Protein AF-A0A944PQT9-F1 (afdb_monomer_lite)

Sequence (114 aa):
MAFDTSDYDEIRSMKRDDCYYFTYPIEYIIDRIGDENSDEYVIGNTTIDVQFDWYDGDDSQAPGYRLSYKVNNYNQIPVGFNGSESDLLDQIYSDIQGDLRASGIEVGAVESWF

Secondary structure (DSSP, 8-state):
----HHHHHHHHHT---SEEEEEEEEEEEEEE-S-TT---EEEEEEEEEEEEEEE---SSS--EEEEEEEETTGGGS-HHHH--HHHHHHHHHHHHHHHHHHTT--GGGEE---

Foldseek 3Di:
DQPPCVVQVVLVVLDDDQKDKDKAKFKAFPDQPDDPPDRDTDIDIWIKIWMWGWDSDDSVGGTATEIDMDTPPVVSGDCPGQPDPVSRCVVCVVVVCVVCVVSSHHPVRYPPDD

pLDDT: mean 79.58, std 12.61, range [39.06, 94.88]

Radius of gyration: 18.2 Å; chains: 1; bounding box: 33×29×56 Å

Structure (mmCIF, N/CA/C/O backbone):
data_AF-A0A944PQT9-F1
#
_entry.id   AF-A0A944PQT9-F1
#
loop_
_atom_site.group_PDB
_atom_site.id
_atom_site.type_symbol
_atom_site.label_atom_id
_atom_site.label_alt_id
_atom_site.label_comp_id
_atom_site.label_asym_id
_atom_site.label_entity_id
_atom_site.label_seq_id
_atom_site.pdbx_PDB_ins_code
_atom_site.Cartn_x
_atom_site.Cartn_y
_atom_site.Cartn_z
_atom_site.occupancy
_atom_site.B_iso_or_equiv
_atom_site.auth_seq_id
_atom_site.auth_comp_id
_atom_site.auth_asym_id
_atom_site.auth_atom_id
_atom_site.pdbx_PDB_model_num
ATOM 1 N N . MET A 1 1 ? -2.384 22.445 24.434 1.00 41.00 1 MET A N 1
ATOM 2 C CA . MET A 1 1 ? -3.684 22.221 23.778 1.00 41.00 1 MET A CA 1
ATOM 3 C C . MET A 1 1 ? -4.021 20.772 24.030 1.00 41.00 1 MET A C 1
ATOM 5 O O . MET A 1 1 ? -3.266 19.927 23.576 1.00 41.00 1 MET A O 1
ATOM 9 N N . ALA A 1 2 ? -5.023 20.495 24.864 1.00 43.31 2 ALA A N 1
ATOM 10 C CA . ALA A 1 2 ? -5.571 19.148 24.937 1.00 43.31 2 ALA A CA 1
ATOM 11 C C . ALA A 1 2 ? -6.319 18.935 23.618 1.00 43.31 2 ALA A C 1
ATOM 13 O O . ALA A 1 2 ? -7.163 19.767 23.283 1.00 43.31 2 ALA A O 1
ATOM 14 N N . PHE A 1 3 ? -5.938 17.922 22.840 1.00 47.38 3 PHE A N 1
ATOM 15 C CA . PHE A 1 3 ? -6.805 17.438 21.772 1.00 47.38 3 PHE A CA 1
ATOM 16 C C . PHE A 1 3 ? -8.113 17.014 22.442 1.00 47.38 3 PHE A C 1
ATOM 18 O O . PHE A 1 3 ? -8.089 16.313 23.456 1.00 47.38 3 PHE A O 1
ATOM 25 N N . ASP A 1 4 ? -9.227 17.566 21.973 1.00 52.78 4 ASP A N 1
ATOM 26 C CA . ASP A 1 4 ? -10.533 17.339 22.574 1.00 52.78 4 ASP A CA 1
ATOM 27 C C . ASP A 1 4 ? -10.888 15.860 22.383 1.00 52.78 4 ASP A C 1
ATOM 29 O O . ASP A 1 4 ? -11.020 15.381 21.260 1.00 52.78 4 ASP A O 1
ATOM 33 N N . THR A 1 5 ? -10.977 15.098 23.472 1.00 56.50 5 THR A N 1
ATOM 34 C CA . THR A 1 5 ? -11.232 13.650 23.421 1.00 56.50 5 THR A CA 1
ATOM 35 C C . THR A 1 5 ? -12.583 13.308 22.783 1.00 56.50 5 THR A C 1
ATOM 37 O O . THR A 1 5 ? -12.801 12.152 22.435 1.00 56.50 5 THR A O 1
ATOM 40 N N . SER A 1 6 ? -13.478 14.292 22.610 1.00 58.50 6 SER A N 1
ATOM 41 C CA . SER A 1 6 ? -14.750 14.122 21.904 1.00 58.50 6 SER A CA 1
ATOM 42 C C . SER A 1 6 ? -14.565 13.775 20.424 1.00 58.50 6 SER A C 1
ATOM 44 O O . SER A 1 6 ? -15.347 12.986 19.899 1.00 58.50 6 SER A O 1
ATOM 46 N N . ASP A 1 7 ? -13.537 14.316 19.762 1.00 64.69 7 ASP A N 1
ATOM 47 C CA . ASP A 1 7 ? -13.241 14.015 18.351 1.00 64.69 7 ASP A CA 1
ATOM 48 C C . ASP A 1 7 ? -12.815 12.544 18.183 1.00 64.69 7 ASP A C 1
ATOM 50 O O . ASP A 1 7 ? -13.156 11.873 17.211 1.00 64.69 7 ASP A O 1
ATOM 54 N N . TYR A 1 8 ? -12.117 11.992 19.179 1.00 73.12 8 TYR A N 1
ATOM 55 C CA . TYR A 1 8 ? -11.628 10.612 19.139 1.00 73.12 8 TYR A CA 1
ATOM 56 C C . TYR A 1 8 ? -12.747 9.579 19.296 1.00 73.12 8 TYR A C 1
ATOM 58 O O . TYR A 1 8 ? -12.687 8.519 18.672 1.00 73.12 8 TYR A O 1
ATOM 66 N N . ASP A 1 9 ? -13.774 9.864 20.098 1.00 74.19 9 ASP A N 1
ATOM 67 C CA . ASP A 1 9 ? -14.931 8.970 20.233 1.00 74.19 9 ASP A CA 1
ATOM 68 C C . ASP A 1 9 ? -15.832 8.987 18.985 1.00 74.19 9 ASP A C 1
ATOM 70 O O . ASP A 1 9 ? -16.410 7.953 18.627 1.00 74.19 9 ASP A O 1
ATOM 74 N N . GLU A 1 10 ? -15.904 10.118 18.275 1.00 74.75 10 GLU A N 1
ATOM 75 C CA . GLU A 1 10 ? -16.564 10.197 16.968 1.00 74.75 10 GLU A CA 1
ATOM 76 C C . GLU A 1 10 ? -15.837 9.322 15.938 1.00 74.75 10 GLU A C 1
ATOM 78 O O . GLU A 1 10 ? -16.462 8.457 15.319 1.00 74.75 10 GLU A O 1
ATOM 83 N N . ILE A 1 11 ? -14.509 9.441 15.840 1.00 75.94 11 ILE A N 1
ATOM 84 C CA . ILE A 1 11 ? -13.700 8.628 14.922 1.00 75.94 11 ILE A CA 1
ATOM 85 C C . ILE A 1 11 ? -13.785 7.136 15.280 1.00 75.94 11 ILE A C 1
ATOM 87 O O . ILE A 1 11 ? -14.002 6.301 14.403 1.00 75.94 11 ILE A O 1
ATOM 91 N N . ARG A 1 12 ? -13.718 6.764 16.566 1.00 78.50 12 ARG A N 1
ATOM 92 C CA . ARG A 1 12 ? -13.906 5.364 17.005 1.00 78.50 12 ARG A CA 1
ATOM 93 C C . ARG A 1 12 ? -15.266 4.793 16.632 1.00 78.50 12 ARG A C 1
ATOM 95 O O . ARG A 1 12 ? -15.358 3.605 16.332 1.00 78.50 12 ARG A O 1
ATOM 102 N N . SER A 1 13 ? -16.307 5.619 16.617 1.00 78.94 13 SER A N 1
ATOM 103 C CA . SER A 1 13 ? -17.645 5.200 16.187 1.00 78.94 13 SER A CA 1
ATOM 104 C C . SER A 1 13 ? -17.726 4.934 14.678 1.00 78.94 13 SER A C 1
ATOM 106 O O . SER A 1 13 ? -18.630 4.224 14.235 1.00 78.94 13 SER A O 1
ATOM 108 N N . MET A 1 14 ? -16.783 5.462 13.888 1.00 75.81 14 MET A N 1
ATOM 109 C CA . MET A 1 14 ? -16.655 5.184 12.454 1.00 75.81 14 MET A CA 1
ATOM 110 C C . MET A 1 14 ? -15.925 3.868 12.154 1.00 75.81 14 MET A C 1
ATOM 112 O O . MET A 1 14 ? -15.967 3.411 11.010 1.00 75.81 14 MET A O 1
ATOM 116 N N . LYS A 1 15 ? -15.287 3.235 13.152 1.00 79.44 15 LYS A N 1
ATOM 117 C CA . LYS A 1 15 ? -14.647 1.923 12.997 1.00 79.44 15 LYS A CA 1
ATOM 118 C C . LYS A 1 15 ? -15.660 0.899 12.486 1.00 79.44 15 LYS A C 1
ATOM 120 O O . LYS A 1 15 ? -16.743 0.732 13.051 1.00 79.44 15 LYS A O 1
ATOM 125 N N . ARG A 1 16 ? -15.287 0.191 11.424 1.00 77.38 16 ARG A N 1
ATOM 126 C CA . ARG A 1 16 ? -16.098 -0.872 10.821 1.00 77.38 16 ARG A CA 1
ATOM 127 C C . ARG A 1 16 ? -15.507 -2.242 11.127 1.00 77.38 16 ARG A C 1
ATOM 129 O O . ARG A 1 16 ? -16.142 -3.016 11.835 1.00 77.38 16 ARG A O 1
ATOM 136 N N . ASP A 1 17 ? -14.273 -2.474 10.694 1.00 83.94 17 ASP A N 1
ATOM 137 C CA . ASP A 1 17 ? -13.471 -3.655 11.030 1.00 83.94 17 ASP A CA 1
ATOM 138 C C . ASP A 1 17 ? -12.095 -3.261 11.575 1.00 83.94 17 ASP A C 1
ATOM 140 O O . ASP A 1 17 ? -11.681 -2.102 11.503 1.00 83.94 17 ASP A O 1
ATOM 144 N N . ASP A 1 18 ? -11.374 -4.236 12.128 1.00 82.00 18 ASP A N 1
ATOM 145 C CA . ASP A 1 18 ? -10.014 -4.036 12.636 1.00 82.00 18 ASP A CA 1
ATOM 146 C C . ASP A 1 18 ? -8.977 -3.899 11.515 1.00 82.00 18 ASP A C 1
ATOM 148 O O . ASP A 1 18 ? -7.951 -3.252 11.713 1.00 82.00 18 ASP A O 1
ATOM 152 N N . CYS A 1 19 ? -9.221 -4.508 10.351 1.00 86.56 19 CYS A N 1
ATOM 153 C CA . CYS A 1 19 ? -8.253 -4.528 9.264 1.00 86.56 19 CYS A CA 1
ATOM 154 C C . CYS A 1 19 ? -8.914 -4.691 7.890 1.00 86.56 19 CYS A C 1
ATOM 156 O O . CYS A 1 19 ? -9.837 -5.494 7.738 1.00 86.56 19 CYS A O 1
ATOM 158 N N . TYR A 1 20 ? -8.388 -3.989 6.885 1.00 87.81 20 TYR A N 1
ATOM 159 C CA . TYR A 1 20 ? -8.731 -4.176 5.476 1.00 87.81 20 TYR A CA 1
ATOM 160 C C . TYR A 1 20 ? -7.485 -4.450 4.647 1.00 87.81 20 TYR A C 1
ATOM 162 O O . TYR A 1 20 ? -6.449 -3.818 4.845 1.00 87.81 20 TYR A O 1
ATOM 170 N N . TYR A 1 21 ? -7.618 -5.355 3.680 1.00 91.62 21 TYR A N 1
ATOM 171 C CA . TYR A 1 21 ? -6.567 -5.685 2.728 1.00 91.62 21 TYR A CA 1
ATOM 172 C C . TYR A 1 21 ? -7.096 -5.570 1.310 1.00 91.62 21 TYR A C 1
ATOM 174 O O . TYR A 1 21 ? -8.128 -6.153 0.974 1.00 91.62 21 TYR A O 1
ATOM 182 N N . PHE A 1 22 ? -6.340 -4.870 0.479 1.00 91.88 22 PHE A N 1
ATOM 183 C CA . PHE A 1 22 ? -6.612 -4.702 -0.935 1.00 91.88 22 PHE A CA 1
ATOM 184 C C . PHE A 1 22 ? -5.335 -4.956 -1.729 1.00 91.88 22 PHE A C 1
ATOM 186 O O . PHE A 1 22 ? -4.233 -4.663 -1.269 1.00 91.88 22 PHE A O 1
ATOM 193 N N . THR A 1 23 ? -5.491 -5.474 -2.941 1.00 94.19 23 THR A N 1
ATOM 194 C CA . THR A 1 23 ? -4.386 -5.647 -3.882 1.00 94.19 23 THR A CA 1
ATOM 195 C C . THR A 1 23 ? -4.799 -5.014 -5.195 1.00 94.19 23 THR A C 1
ATOM 197 O O . THR A 1 23 ? -5.804 -5.414 -5.784 1.00 94.19 23 THR A O 1
ATOM 200 N N . TYR A 1 24 ? -4.006 -4.057 -5.664 1.00 92.56 24 TYR A N 1
ATOM 201 C CA . TYR A 1 24 ? -4.278 -3.337 -6.903 1.00 92.56 24 TYR A CA 1
ATOM 202 C C . TYR A 1 24 ? -3.218 -3.678 -7.946 1.00 92.56 24 TYR A C 1
ATOM 204 O O . TYR A 1 24 ? -2.029 -3.710 -7.615 1.00 92.56 24 TYR A O 1
ATOM 212 N N . PRO A 1 25 ? -3.606 -3.939 -9.203 1.00 93.62 25 PRO A N 1
ATOM 213 C CA . PRO A 1 25 ? -2.651 -4.013 -10.294 1.00 93.62 25 PRO A CA 1
ATOM 214 C C . PRO A 1 25 ? -2.100 -2.615 -10.594 1.00 93.62 25 PRO A C 1
ATOM 216 O O . PRO A 1 25 ? -2.854 -1.646 -10.627 1.00 93.62 25 PRO A O 1
ATOM 219 N N . ILE A 1 26 ? -0.797 -2.525 -10.844 1.00 92.06 26 ILE A N 1
ATOM 220 C CA . ILE A 1 26 ? -0.145 -1.299 -11.310 1.00 92.06 26 ILE A CA 1
ATOM 221 C C . ILE A 1 26 ? 0.718 -1.585 -12.531 1.00 92.06 26 ILE A C 1
ATOM 223 O O . ILE A 1 26 ? 1.245 -2.691 -12.705 1.00 92.06 26 ILE A O 1
ATOM 227 N N . GLU A 1 27 ? 0.885 -0.557 -13.349 1.00 90.81 27 GLU A N 1
ATOM 228 C CA . GLU A 1 27 ? 1.761 -0.564 -14.510 1.00 90.81 27 GLU A CA 1
ATOM 229 C C . GLU A 1 27 ? 3.042 0.215 -14.191 1.00 90.81 27 GLU A C 1
ATOM 231 O O . GLU A 1 27 ? 3.034 1.184 -13.433 1.00 90.81 27 GLU A O 1
ATOM 236 N N . TYR A 1 28 ? 4.164 -0.226 -14.752 1.00 88.75 28 TYR A N 1
ATOM 237 C CA . TYR A 1 28 ? 5.445 0.463 -14.636 1.00 88.75 28 TYR A CA 1
ATOM 238 C C . TYR A 1 28 ? 6.229 0.372 -15.946 1.00 88.75 28 TYR A C 1
ATOM 240 O O . TYR A 1 28 ? 6.132 -0.593 -16.700 1.00 88.75 28 TYR A O 1
ATOM 248 N N . ILE A 1 29 ? 7.045 1.376 -16.224 1.00 87.75 29 ILE A N 1
ATOM 249 C CA . ILE A 1 29 ? 7.907 1.453 -17.398 1.00 87.75 29 ILE A CA 1
ATOM 250 C C . ILE A 1 29 ? 9.161 0.603 -17.153 1.00 87.75 29 ILE A C 1
ATOM 252 O O . ILE A 1 29 ? 9.973 0.904 -16.278 1.00 87.75 29 ILE A O 1
ATOM 256 N N . ILE A 1 30 ? 9.332 -0.461 -17.933 1.00 88.25 30 ILE A N 1
ATOM 257 C CA . ILE A 1 30 ? 10.537 -1.300 -17.952 1.00 88.25 30 ILE A CA 1
ATOM 258 C C . ILE A 1 30 ? 11.655 -0.602 -18.730 1.00 88.25 30 ILE A C 1
ATOM 260 O O . ILE A 1 30 ? 12.801 -0.587 -18.290 1.00 88.25 30 ILE A O 1
ATOM 264 N N . ASP A 1 31 ? 11.337 -0.056 -19.901 1.00 84.31 31 ASP A N 1
ATOM 265 C CA . ASP A 1 31 ? 12.330 0.548 -20.787 1.00 84.31 31 ASP A CA 1
ATOM 266 C C . ASP A 1 31 ? 11.685 1.566 -21.731 1.00 84.31 31 ASP A C 1
ATOM 268 O O . ASP A 1 31 ? 10.480 1.503 -21.995 1.00 84.31 31 ASP A O 1
ATOM 272 N N . ARG A 1 32 ? 12.494 2.478 -22.271 1.00 80.19 32 ARG A N 1
ATOM 273 C CA . ARG A 1 32 ? 12.103 3.388 -23.349 1.00 80.19 32 ARG A CA 1
ATOM 274 C C . ARG A 1 32 ? 12.837 2.971 -24.616 1.00 80.19 32 ARG A C 1
ATOM 276 O O . ARG A 1 32 ? 14.044 3.150 -24.728 1.00 80.19 32 ARG A O 1
ATOM 283 N N . ILE A 1 33 ? 12.092 2.422 -25.568 1.00 79.50 33 ILE A N 1
ATOM 284 C CA . ILE A 1 33 ? 12.643 1.877 -26.819 1.00 79.50 33 ILE A CA 1
ATOM 285 C C . ILE A 1 33 ? 12.562 2.862 -27.992 1.00 79.50 33 ILE A C 1
ATOM 287 O O . ILE A 1 33 ? 13.186 2.623 -29.022 1.00 79.50 33 ILE A O 1
ATOM 291 N N . GLY A 1 34 ? 11.818 3.960 -27.836 1.00 66.50 34 GLY A N 1
ATOM 292 C CA . GLY A 1 34 ? 11.660 4.986 -28.866 1.00 66.50 34 GLY A CA 1
ATOM 293 C C . GLY A 1 34 ? 12.815 5.992 -28.910 1.00 66.50 34 GLY A C 1
ATOM 294 O O . GLY A 1 34 ? 13.429 6.301 -27.888 1.00 66.50 34 GLY A O 1
ATOM 295 N N . ASP A 1 35 ? 13.072 6.546 -30.098 1.00 73.69 35 ASP A N 1
ATOM 296 C CA . ASP A 1 35 ? 13.973 7.689 -30.287 1.00 73.69 35 ASP A CA 1
ATOM 297 C C . ASP A 1 35 ? 13.486 8.942 -29.527 1.00 73.69 35 ASP A C 1
ATOM 299 O O . ASP A 1 35 ? 12.377 8.998 -28.996 1.00 73.69 35 ASP A O 1
ATOM 303 N N . GLU A 1 36 ? 14.296 10.004 -29.525 1.00 67.50 36 GLU A N 1
ATOM 304 C CA . GLU A 1 36 ? 14.009 11.292 -28.866 1.00 67.50 36 GLU A CA 1
ATOM 305 C C . GLU A 1 36 ? 12.639 11.921 -29.218 1.00 67.50 36 GLU A C 1
ATOM 307 O O . GLU A 1 36 ? 12.149 12.764 -28.469 1.00 67.50 36 GLU A O 1
ATOM 312 N N . ASN A 1 37 ? 12.001 11.479 -30.311 1.00 70.12 37 ASN A N 1
ATOM 313 C CA . ASN A 1 37 ? 10.693 11.938 -30.794 1.00 70.12 37 ASN A CA 1
ATOM 314 C C . ASN A 1 37 ? 9.548 10.914 -30.623 1.00 70.12 37 ASN A C 1
ATOM 316 O O . ASN A 1 37 ? 8.449 11.165 -31.118 1.00 70.12 37 ASN A O 1
ATOM 320 N N . SER A 1 38 ? 9.785 9.782 -29.951 1.00 68.50 38 SER A N 1
ATOM 321 C CA . SER A 1 38 ? 8.793 8.717 -29.758 1.00 68.50 38 SER A CA 1
ATOM 322 C C . SER A 1 38 ? 8.654 8.324 -28.283 1.00 68.50 38 SER A C 1
ATOM 324 O O . SER A 1 38 ? 9.634 8.046 -27.585 1.00 68.50 38 SER A O 1
ATOM 326 N N . ASP A 1 39 ? 7.406 8.273 -27.825 1.00 69.12 39 ASP A N 1
ATOM 327 C CA . ASP A 1 39 ? 6.984 7.807 -26.500 1.00 69.12 39 ASP A CA 1
ATOM 328 C C . ASP A 1 39 ? 6.663 6.303 -26.538 1.00 69.12 39 ASP A C 1
ATOM 330 O O . ASP A 1 39 ? 5.554 5.864 -26.236 1.00 69.12 39 ASP A O 1
ATOM 334 N N . GLU A 1 40 ? 7.631 5.498 -26.980 1.00 81.00 40 GLU A N 1
ATOM 335 C CA . GLU A 1 40 ? 7.506 4.039 -26.964 1.00 81.00 40 GLU A CA 1
ATOM 336 C C . GLU A 1 40 ? 8.109 3.480 -25.676 1.00 81.00 40 GLU A C 1
ATOM 338 O O . GLU A 1 40 ? 9.331 3.461 -25.488 1.00 81.00 40 GLU A O 1
ATOM 343 N N . TYR A 1 41 ? 7.225 3.016 -24.797 1.00 83.19 41 TYR A N 1
ATOM 344 C CA . TYR A 1 41 ? 7.567 2.431 -23.509 1.00 83.19 41 TYR A CA 1
ATOM 345 C C . TYR A 1 41 ? 7.262 0.937 -23.508 1.00 83.19 41 TYR A C 1
ATOM 347 O O . TYR A 1 41 ? 6.205 0.494 -23.963 1.00 83.19 41 TYR A O 1
ATOM 355 N N . VAL A 1 42 ? 8.181 0.151 -22.958 1.00 87.31 42 VAL A N 1
ATOM 356 C CA . VAL A 1 42 ? 7.912 -1.237 -22.588 1.00 87.31 42 VAL A CA 1
ATOM 357 C C . VAL A 1 42 ? 7.254 -1.204 -21.218 1.00 87.31 42 VAL A C 1
ATOM 359 O O . VAL A 1 42 ? 7.890 -0.804 -20.247 1.00 87.31 42 VAL A O 1
ATOM 362 N N . ILE A 1 43 ? 5.987 -1.604 -21.140 1.00 90.12 43 ILE A N 1
ATOM 363 C CA . ILE A 1 43 ? 5.223 -1.617 -19.890 1.00 90.12 43 ILE A CA 1
ATOM 364 C C . ILE A 1 43 ? 5.300 -3.000 -19.244 1.00 90.12 43 ILE A C 1
ATOM 366 O O . ILE A 1 43 ? 5.122 -4.029 -19.899 1.00 90.12 43 ILE A O 1
ATOM 370 N N . GLY A 1 44 ? 5.602 -3.009 -17.953 1.00 90.06 44 GLY A N 1
ATOM 371 C CA . GLY A 1 44 ? 5.499 -4.150 -17.061 1.00 90.06 44 GLY A CA 1
ATOM 372 C C . GLY A 1 44 ? 4.327 -3.980 -16.108 1.00 90.06 44 GLY A C 1
ATOM 373 O O . GLY A 1 44 ? 3.902 -2.865 -15.822 1.00 90.06 44 GLY A O 1
ATOM 374 N N . ASN A 1 45 ? 3.846 -5.102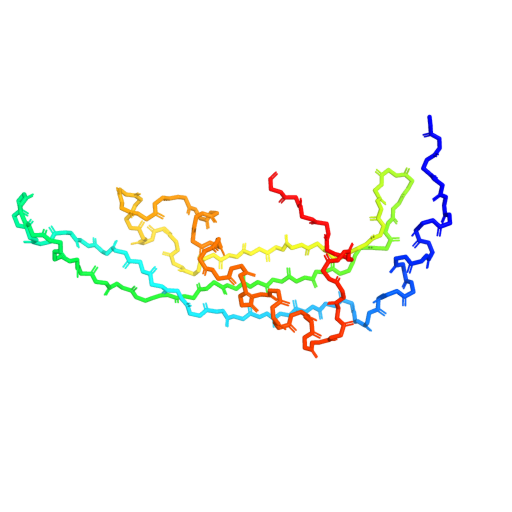 -15.582 1.00 92.31 45 ASN A N 1
ATOM 375 C CA . ASN A 1 45 ? 2.744 -5.121 -14.630 1.00 92.31 45 ASN A CA 1
ATOM 376 C C . ASN A 1 45 ? 3.232 -5.713 -13.316 1.00 92.31 45 ASN A C 1
ATOM 378 O O . ASN A 1 45 ? 3.948 -6.718 -13.298 1.00 92.31 45 ASN A O 1
ATOM 382 N N . THR A 1 46 ? 2.804 -5.121 -12.213 1.00 93.44 46 THR A N 1
ATOM 383 C CA . THR A 1 46 ? 2.932 -5.721 -10.890 1.00 93.44 46 THR A CA 1
ATOM 384 C C . THR A 1 46 ? 1.680 -5.411 -10.079 1.00 9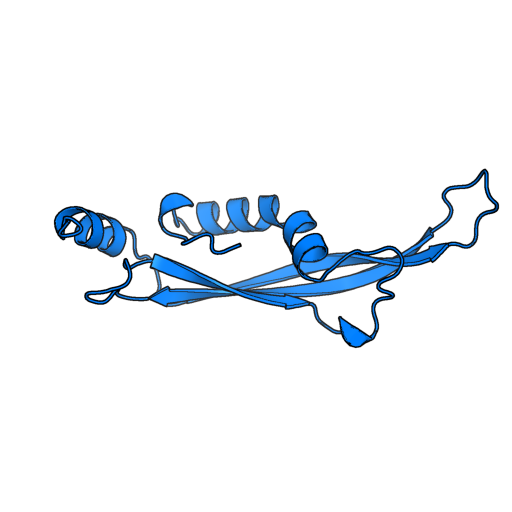3.44 46 THR A C 1
ATOM 386 O O . THR A 1 46 ? 0.652 -5.004 -10.618 1.00 93.44 46 THR A O 1
ATOM 389 N N . THR A 1 47 ? 1.743 -5.645 -8.782 1.00 94.88 47 THR A N 1
ATOM 390 C CA . THR A 1 47 ? 0.676 -5.329 -7.845 1.00 94.88 47 THR A CA 1
ATOM 391 C C . THR A 1 47 ? 1.229 -4.536 -6.681 1.00 94.88 47 THR A C 1
ATOM 393 O O . THR A 1 47 ? 2.384 -4.727 -6.296 1.00 94.88 47 THR A O 1
ATOM 396 N N . ILE A 1 48 ? 0.382 -3.740 -6.060 1.00 93.88 48 ILE A N 1
ATOM 397 C CA . ILE A 1 48 ? 0.639 -3.123 -4.769 1.00 93.88 48 ILE A CA 1
ATOM 398 C C . ILE A 1 48 ? -0.365 -3.674 -3.764 1.00 93.88 48 ILE A C 1
ATOM 400 O O . ILE A 1 48 ? -1.576 -3.667 -3.997 1.00 93.88 48 ILE A O 1
ATOM 404 N N . ASP A 1 49 ? 0.168 -4.206 -2.672 1.00 94.06 49 ASP A N 1
ATOM 405 C CA . ASP A 1 49 ? -0.623 -4.679 -1.547 1.00 94.06 49 ASP A CA 1
ATOM 406 C C . ASP A 1 49 ? -0.803 -3.519 -0.578 1.00 94.06 49 ASP A C 1
ATOM 408 O O . ASP A 1 49 ? 0.166 -2.854 -0.209 1.00 94.06 49 ASP A O 1
ATOM 412 N N . VAL A 1 50 ? -2.046 -3.277 -0.184 1.00 92.00 50 VAL A N 1
ATOM 413 C CA . VAL A 1 50 ? -2.452 -2.167 0.667 1.00 92.00 50 VAL A CA 1
ATOM 414 C C . VAL A 1 50 ? -3.204 -2.723 1.865 1.00 92.00 50 VAL A C 1
ATOM 416 O O . VAL A 1 50 ? -4.168 -3.473 1.720 1.00 92.00 50 VAL A O 1
ATOM 419 N N . GLN A 1 51 ? -2.760 -2.342 3.053 1.00 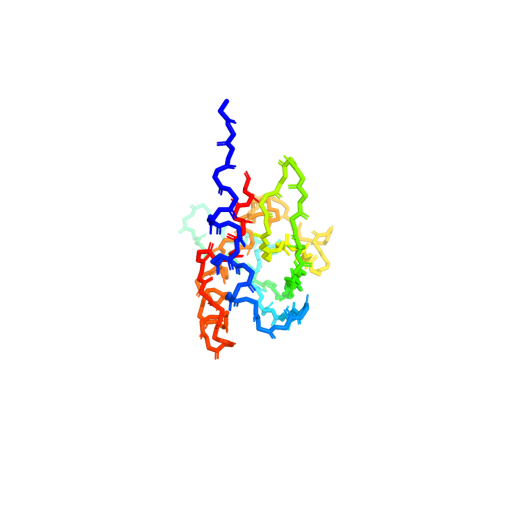91.69 51 GLN A N 1
ATOM 420 C CA . GLN A 1 51 ? -3.315 -2.749 4.331 1.00 91.69 51 GLN A CA 1
ATOM 421 C C . GLN A 1 51 ? -3.735 -1.512 5.120 1.00 91.69 51 GLN A C 1
ATOM 423 O O . GLN A 1 51 ? -2.972 -0.555 5.248 1.00 91.69 51 GLN A O 1
ATOM 428 N N . PHE A 1 52 ? -4.941 -1.556 5.670 1.00 89.06 52 PHE A N 1
ATOM 429 C CA . PHE A 1 52 ? -5.447 -0.562 6.604 1.00 89.06 52 PHE A CA 1
ATOM 430 C C . PHE A 1 52 ? -5.682 -1.225 7.946 1.00 89.06 52 PHE A C 1
ATOM 432 O O . PHE A 1 52 ? -6.622 -2.003 8.075 1.00 89.06 52 PHE A O 1
ATOM 439 N N . ASP A 1 53 ? -4.862 -0.899 8.938 1.00 89.19 53 ASP A N 1
ATOM 440 C CA . ASP A 1 53 ? -5.034 -1.397 10.302 1.00 89.19 53 ASP A CA 1
ATOM 441 C C . ASP A 1 53 ? -5.660 -0.324 11.176 1.00 89.19 53 ASP A C 1
ATOM 443 O O . ASP A 1 53 ? -5.190 0.816 11.217 1.00 89.19 53 ASP A O 1
ATOM 447 N N . TRP A 1 54 ? -6.712 -0.689 11.900 1.00 87.88 54 TRP A N 1
ATOM 448 C CA . TRP A 1 54 ? -7.293 0.201 12.885 1.00 87.88 54 TRP A CA 1
ATOM 449 C C . TRP A 1 54 ? -6.341 0.392 14.064 1.00 87.88 54 TRP A C 1
ATOM 451 O O . TRP A 1 54 ? -5.896 -0.563 14.703 1.00 87.88 54 TRP A O 1
ATOM 461 N N . TYR A 1 55 ? -6.082 1.648 14.396 1.00 86.50 55 TYR A N 1
ATOM 462 C CA . TYR A 1 55 ? -5.386 2.052 15.599 1.00 86.50 55 TYR A CA 1
ATOM 463 C C . TYR A 1 55 ? -6.381 2.729 16.542 1.00 86.50 55 TYR A C 1
ATOM 465 O O . TYR A 1 55 ? -7.046 3.689 16.166 1.00 86.50 55 TYR A O 1
ATOM 473 N N . ASP A 1 56 ? -6.488 2.244 17.781 1.00 80.38 56 ASP A N 1
ATOM 474 C CA . ASP A 1 56 ? -7.472 2.734 18.764 1.00 80.38 56 ASP A CA 1
ATOM 475 C C . ASP A 1 56 ? -7.148 4.117 19.363 1.00 80.38 56 ASP A C 1
ATOM 477 O O . ASP A 1 56 ? -7.922 4.647 20.175 1.00 80.38 56 ASP A O 1
ATOM 481 N N . GLY A 1 57 ? -6.047 4.731 18.926 1.00 75.81 57 GLY A N 1
ATOM 482 C CA . GLY A 1 57 ? -5.560 5.995 19.462 1.00 75.81 57 GLY A CA 1
ATOM 483 C C . GLY A 1 57 ? -4.844 5.810 20.800 1.00 75.81 57 GLY A C 1
ATOM 484 O O . GLY A 1 57 ? -5.108 4.862 21.542 1.00 75.81 57 GLY A O 1
ATOM 485 N N . ASP A 1 58 ? -3.967 6.745 21.138 1.00 75.31 58 ASP A N 1
ATOM 486 C CA . ASP A 1 58 ? -3.441 6.920 22.492 1.00 75.31 58 ASP A CA 1
ATOM 487 C C . ASP A 1 58 ? -3.409 8.414 22.866 1.00 75.31 58 ASP A C 1
ATOM 489 O O . ASP A 1 58 ? -3.942 9.259 22.147 1.00 75.31 58 ASP A O 1
ATOM 493 N N . ASP A 1 59 ? -2.810 8.765 24.007 1.00 65.31 59 ASP A N 1
ATOM 494 C CA . ASP A 1 59 ? -2.720 10.160 24.466 1.00 65.31 59 ASP A CA 1
ATOM 495 C C . ASP A 1 59 ? -1.949 11.094 23.501 1.00 65.31 59 ASP A C 1
ATOM 497 O O . ASP A 1 59 ? -2.001 12.316 23.642 1.00 65.31 59 ASP A O 1
ATOM 501 N N . SER A 1 60 ? -1.216 10.539 22.533 1.00 71.38 60 SER A N 1
ATOM 502 C CA . SER A 1 60 ? -0.361 11.242 21.569 1.00 71.38 60 SER A CA 1
ATOM 503 C C . SER A 1 60 ? -0.824 11.116 20.114 1.00 71.38 60 SER A C 1
ATOM 505 O O . SER A 1 60 ? -0.370 11.902 19.282 1.00 71.38 60 SER A O 1
ATOM 507 N N . GLN A 1 61 ? -1.687 10.152 19.785 1.00 71.62 61 GLN A N 1
ATOM 508 C CA . GLN A 1 61 ? -2.133 9.888 18.413 1.00 71.62 61 GLN A CA 1
ATOM 509 C C . GLN A 1 61 ? -3.634 9.602 18.357 1.00 71.62 61 GLN A C 1
ATOM 511 O O . GLN A 1 61 ? -4.161 8.839 19.166 1.00 71.62 61 GLN A O 1
ATOM 516 N N . ALA A 1 62 ? -4.322 10.194 17.381 1.00 74.50 62 ALA A N 1
ATOM 517 C CA . ALA A 1 62 ? -5.748 9.979 17.187 1.00 74.50 62 ALA A CA 1
ATOM 518 C C . ALA A 1 62 ? -6.046 8.516 16.791 1.00 74.50 62 ALA A C 1
ATOM 520 O O . ALA A 1 62 ? -5.201 7.853 16.180 1.00 74.50 62 ALA A O 1
ATOM 521 N N . PRO A 1 63 ? -7.231 7.984 17.140 1.00 78.62 63 PRO A N 1
ATOM 522 C CA . PRO A 1 63 ? -7.711 6.740 16.558 1.00 78.62 63 PRO A CA 1
ATOM 523 C C . PRO A 1 63 ? -7.941 6.894 15.052 1.00 78.62 63 PRO A C 1
ATOM 525 O O . PRO A 1 63 ? -8.287 7.976 14.589 1.00 78.62 63 PRO A O 1
ATOM 528 N N . GLY A 1 64 ? -7.791 5.810 14.295 1.00 83.12 64 GLY A N 1
ATOM 529 C CA . GLY A 1 64 ? -8.007 5.816 12.849 1.00 83.12 64 GLY A CA 1
ATOM 530 C C . GLY A 1 64 ? -7.359 4.634 12.137 1.00 83.12 64 GLY A C 1
ATOM 531 O O . GLY A 1 64 ? -6.610 3.856 12.729 1.00 83.12 64 GLY A O 1
ATOM 532 N N . TYR A 1 65 ? -7.636 4.501 10.843 1.00 83.56 65 TYR A N 1
ATOM 533 C CA . TYR A 1 65 ? -6.994 3.513 9.984 1.00 83.56 65 TYR A CA 1
ATOM 534 C C . TYR A 1 65 ? -5.614 3.996 9.538 1.00 83.56 65 TYR A C 1
ATOM 536 O O . TYR A 1 65 ? -5.469 5.083 8.974 1.00 83.56 65 TYR A O 1
ATOM 544 N N . ARG A 1 66 ? -4.605 3.151 9.752 1.00 86.06 66 ARG A N 1
ATOM 545 C CA . ARG A 1 66 ? -3.230 3.364 9.299 1.00 86.06 66 ARG A CA 1
ATOM 546 C C . ARG A 1 66 ? -2.988 2.629 7.997 1.00 86.06 66 ARG A C 1
ATOM 548 O O . ARG A 1 66 ? -3.115 1.409 7.945 1.00 86.06 66 ARG A O 1
ATOM 555 N N . LEU A 1 67 ? -2.599 3.383 6.977 1.00 86.94 67 LEU A N 1
ATOM 556 C CA . LEU A 1 67 ? -2.202 2.861 5.679 1.00 86.94 67 LEU A CA 1
ATOM 557 C C . LEU A 1 67 ? -0.781 2.289 5.744 1.00 86.94 67 LEU A C 1
ATOM 559 O O . LEU A 1 67 ? 0.172 3.001 6.049 1.00 86.94 67 LEU A O 1
ATOM 563 N N . SER A 1 68 ? -0.641 1.014 5.408 1.00 89.94 68 SER A N 1
ATOM 564 C CA . SER A 1 68 ? 0.626 0.375 5.059 1.00 89.94 68 SER A CA 1
ATOM 565 C C . SER A 1 68 ? 0.516 -0.167 3.642 1.00 89.94 68 SER A C 1
ATOM 567 O O . SER A 1 68 ? -0.514 -0.720 3.269 1.00 89.94 68 SER A O 1
ATOM 569 N N . TYR A 1 69 ? 1.561 -0.023 2.838 1.00 91.06 69 TYR A N 1
ATOM 570 C CA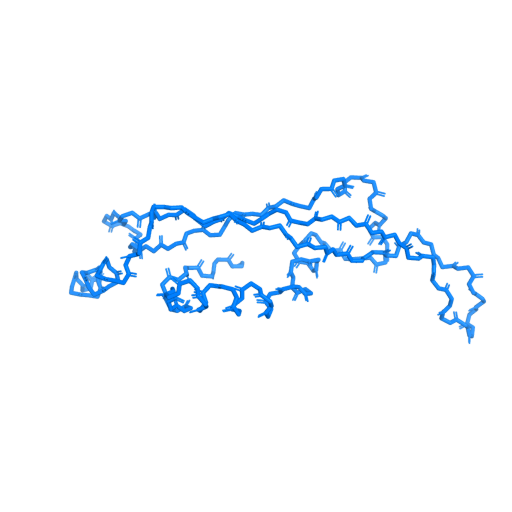 . TYR A 1 69 ? 1.558 -0.535 1.474 1.00 91.06 69 TYR A CA 1
ATOM 571 C C . TYR A 1 69 ? 2.905 -1.143 1.110 1.00 91.06 69 TYR A C 1
ATOM 573 O O . TYR A 1 69 ? 3.924 -0.885 1.753 1.00 91.06 69 TYR A O 1
ATOM 581 N N . LYS A 1 70 ? 2.887 -1.982 0.079 1.00 92.56 70 LYS A N 1
ATOM 582 C CA . LYS A 1 70 ? 4.077 -2.609 -0.478 1.00 92.56 70 LYS A CA 1
ATOM 583 C C . LYS A 1 70 ? 3.883 -2.850 -1.964 1.00 92.56 70 LYS A C 1
ATOM 585 O O . LYS A 1 70 ? 2.997 -3.607 -2.362 1.00 92.56 70 LYS A O 1
ATOM 590 N N . VAL A 1 71 ? 4.765 -2.293 -2.782 1.00 91.38 71 VAL A N 1
ATOM 591 C CA . VAL A 1 71 ? 4.825 -2.624 -4.204 1.00 91.38 71 VAL A CA 1
ATOM 592 C C . VAL A 1 71 ? 5.547 -3.960 -4.377 1.00 91.38 71 VAL A C 1
ATOM 594 O O . VAL A 1 71 ? 6.724 -4.132 -4.036 1.00 91.38 71 VAL A O 1
ATOM 597 N N . ASN A 1 72 ? 4.840 -4.951 -4.917 1.00 91.81 72 ASN A N 1
ATOM 598 C CA . ASN A 1 72 ? 5.426 -6.256 -5.176 1.00 91.81 72 ASN A CA 1
ATOM 599 C C . ASN A 1 72 ? 6.507 -6.136 -6.253 1.00 91.81 72 ASN A C 1
ATOM 601 O O . ASN A 1 72 ? 6.324 -5.497 -7.287 1.00 91.81 72 ASN A O 1
ATOM 605 N N . ASN A 1 73 ? 7.657 -6.760 -5.991 1.00 87.69 73 ASN A N 1
ATOM 606 C CA . ASN A 1 73 ? 8.842 -6.705 -6.848 1.00 87.69 73 ASN A CA 1
ATOM 607 C C . ASN A 1 73 ? 9.369 -5.283 -7.129 1.00 87.69 73 ASN A C 1
ATOM 609 O O . ASN A 1 73 ? 10.011 -5.071 -8.154 1.00 87.69 73 ASN A O 1
ATOM 613 N N . TYR A 1 74 ? 9.161 -4.316 -6.225 1.00 86.06 74 TYR A N 1
ATOM 614 C CA . TYR A 1 74 ? 9.643 -2.937 -6.404 1.00 86.06 74 TYR A CA 1
ATOM 615 C C . TYR A 1 74 ? 11.144 -2.843 -6.726 1.00 86.06 74 TYR A C 1
ATOM 617 O O . TYR A 1 74 ? 11.566 -2.055 -7.563 1.00 86.06 74 TYR A O 1
ATOM 625 N N . ASN A 1 75 ? 11.965 -3.717 -6.140 1.00 85.50 75 ASN A N 1
ATOM 626 C CA . ASN A 1 75 ? 13.403 -3.795 -6.417 1.00 85.50 75 ASN A CA 1
ATOM 627 C C . ASN A 1 75 ? 13.760 -4.215 -7.857 1.00 85.50 75 ASN A C 1
ATOM 629 O O . ASN A 1 75 ? 14.922 -4.112 -8.246 1.00 85.50 75 ASN A O 1
ATOM 633 N N . GLN A 1 76 ? 12.795 -4.727 -8.622 1.00 84.62 76 GLN A N 1
ATOM 634 C CA . GLN A 1 76 ? 12.932 -5.075 -10.037 1.00 84.62 76 GLN A CA 1
ATOM 635 C C . GLN A 1 76 ? 12.404 -3.965 -10.959 1.00 84.62 76 GLN A C 1
ATOM 637 O O . GLN A 1 76 ? 12.610 -4.046 -12.170 1.00 84.62 76 GLN A O 1
ATOM 642 N N . ILE A 1 77 ? 11.745 -2.939 -10.407 1.00 84.50 77 ILE A N 1
ATOM 643 C CA . ILE A 1 77 ? 11.207 -1.804 -11.158 1.00 84.50 77 ILE A CA 1
ATOM 644 C C . ILE A 1 77 ? 12.326 -0.779 -11.396 1.00 84.50 77 ILE A C 1
ATOM 646 O O . ILE A 1 77 ? 12.962 -0.315 -10.446 1.00 84.50 77 ILE A O 1
ATOM 650 N N . PRO A 1 78 ? 12.590 -0.385 -12.652 1.00 81.12 78 PRO A N 1
ATOM 651 C CA . PRO A 1 78 ? 13.566 0.655 -12.956 1.00 81.12 78 PRO A CA 1
ATOM 652 C C . PRO A 1 78 ? 13.129 2.022 -12.405 1.00 81.12 78 PRO A C 1
ATOM 654 O O . PRO A 1 78 ? 12.120 2.584 -12.828 1.00 81.12 78 PRO A O 1
ATOM 657 N N . VAL A 1 79 ? 13.922 2.602 -11.500 1.00 73.06 79 VAL A N 1
ATOM 658 C CA . VAL A 1 79 ? 13.612 3.897 -10.850 1.00 73.06 79 VAL A CA 1
ATOM 659 C C . VAL A 1 79 ? 13.632 5.072 -11.839 1.00 73.06 79 VAL A C 1
ATOM 661 O O . VAL A 1 79 ? 12.938 6.063 -11.647 1.00 73.06 79 VAL A O 1
ATOM 664 N N . GLY A 1 80 ? 14.401 4.964 -12.929 1.00 75.38 80 GLY A N 1
ATOM 665 C CA . GLY A 1 80 ? 14.643 6.072 -13.863 1.00 75.38 80 GLY A CA 1
ATOM 666 C C . GLY A 1 80 ? 13.394 6.648 -14.545 1.00 75.38 80 GLY A C 1
ATOM 667 O O . GLY A 1 80 ? 13.442 7.791 -14.988 1.00 75.38 80 GLY A O 1
ATOM 668 N N . PHE A 1 81 ? 12.297 5.885 -14.606 1.00 75.31 81 PHE A N 1
ATOM 669 C CA . PHE A 1 81 ? 11.062 6.271 -15.301 1.00 75.31 81 PHE A CA 1
ATOM 670 C C . PHE A 1 81 ? 9.807 6.254 -14.418 1.00 75.31 81 PHE A C 1
ATOM 672 O O . PHE A 1 81 ? 8.806 6.854 -14.791 1.00 75.31 81 PHE A O 1
ATOM 679 N N . ASN A 1 82 ? 9.847 5.569 -13.272 1.00 80.62 82 ASN A N 1
ATOM 680 C CA . ASN A 1 82 ? 8.658 5.256 -12.468 1.00 80.62 82 ASN A CA 1
ATOM 681 C C . ASN A 1 82 ? 8.550 6.067 -11.174 1.00 80.62 82 ASN A C 1
ATOM 683 O O . ASN A 1 82 ? 7.596 5.888 -10.426 1.00 80.62 82 ASN A O 1
ATOM 687 N N . GLY A 1 83 ? 9.527 6.937 -10.904 1.00 82.69 83 GLY A N 1
ATOM 688 C CA . GLY A 1 83 ? 9.587 7.676 -9.649 1.00 82.69 83 GLY A CA 1
ATOM 689 C C . GLY A 1 83 ? 9.888 6.766 -8.458 1.00 82.69 83 GLY A C 1
ATOM 690 O O . GLY A 1 83 ? 10.617 5.777 -8.568 1.00 82.69 83 GLY A O 1
ATOM 691 N N . SER A 1 84 ? 9.368 7.159 -7.303 1.00 85.81 84 SER A N 1
ATOM 692 C CA . SER A 1 84 ? 9.449 6.435 -6.040 1.00 85.81 84 SER A CA 1
ATOM 693 C C . SER A 1 84 ? 8.264 5.483 -5.845 1.00 85.81 84 SER A C 1
ATOM 695 O O . SER A 1 84 ? 7.287 5.502 -6.588 1.00 85.81 84 SER A O 1
ATOM 697 N N . GLU A 1 85 ? 8.321 4.653 -4.804 1.00 84.12 85 GLU A N 1
ATOM 698 C CA . GLU A 1 85 ? 7.221 3.753 -4.444 1.00 84.12 85 GLU A CA 1
ATOM 699 C C . GLU A 1 85 ? 5.928 4.523 -4.125 1.00 84.12 85 GLU A C 1
ATOM 701 O O . GLU A 1 85 ? 4.839 4.070 -4.471 1.00 84.12 85 GLU A O 1
ATOM 706 N N . SER A 1 86 ? 6.051 5.724 -3.550 1.00 85.75 86 SER A N 1
ATOM 707 C CA . SER A 1 86 ? 4.920 6.618 -3.296 1.00 85.75 86 SER A CA 1
ATOM 708 C C . SER A 1 86 ? 4.261 7.106 -4.591 1.00 85.75 86 SER A C 1
ATOM 710 O O . SER A 1 86 ? 3.039 7.178 -4.652 1.00 85.75 86 SER A O 1
ATOM 712 N N . ASP A 1 87 ? 5.036 7.366 -5.651 1.00 87.25 87 ASP A N 1
ATOM 713 C CA . ASP A 1 87 ? 4.484 7.765 -6.956 1.00 87.25 87 ASP A CA 1
ATOM 714 C C . ASP A 1 87 ? 3.673 6.623 -7.600 1.00 87.25 87 ASP A C 1
ATOM 716 O O . ASP A 1 87 ? 2.710 6.859 -8.330 1.00 87.25 87 ASP A O 1
ATOM 720 N N . LEU A 1 88 ? 4.038 5.366 -7.319 1.00 87.06 88 LEU A N 1
ATOM 721 C CA . LEU A 1 88 ? 3.272 4.191 -7.748 1.00 87.06 88 LEU A CA 1
ATOM 722 C C . LEU A 1 88 ? 1.974 4.023 -6.944 1.00 87.06 88 LEU A C 1
ATOM 724 O O . LEU A 1 88 ? 0.959 3.615 -7.506 1.00 87.06 88 LEU A O 1
ATOM 728 N N . LEU A 1 89 ? 1.985 4.352 -5.650 1.00 87.81 89 LEU A N 1
ATOM 729 C CA . LEU A 1 89 ? 0.777 4.373 -4.820 1.00 87.81 89 LEU A CA 1
ATOM 730 C C . LEU A 1 89 ? -0.198 5.469 -5.276 1.00 87.81 89 LEU A C 1
ATOM 732 O O . LEU A 1 89 ? -1.403 5.226 -5.347 1.00 87.81 89 LEU A O 1
ATOM 736 N N . ASP A 1 90 ? 0.304 6.654 -5.626 1.00 87.31 90 ASP A N 1
ATOM 737 C CA . ASP A 1 90 ? -0.532 7.782 -6.054 1.00 87.31 90 ASP A CA 1
ATOM 738 C C . ASP A 1 90 ? -1.364 7.462 -7.306 1.00 87.31 90 ASP A C 1
ATOM 740 O O . ASP A 1 90 ? -2.497 7.933 -7.431 1.00 87.31 90 ASP A O 1
ATOM 744 N N . GLN A 1 91 ? -0.861 6.597 -8.195 1.00 86.44 91 GLN A N 1
ATOM 745 C CA . GLN A 1 91 ? -1.591 6.147 -9.389 1.00 86.44 91 GLN A CA 1
ATOM 746 C C . GLN A 1 91 ? -2.909 5.439 -9.060 1.00 86.44 91 GLN A C 1
ATOM 748 O O . GLN A 1 91 ? -3.870 5.558 -9.817 1.00 86.44 91 GLN A O 1
ATOM 753 N N . ILE A 1 92 ? -2.967 4.727 -7.933 1.00 88.38 92 ILE A N 1
ATOM 754 C CA . ILE A 1 92 ? -4.133 3.933 -7.522 1.00 88.38 92 ILE A CA 1
ATOM 755 C C . ILE A 1 92 ? -4.897 4.550 -6.352 1.00 88.38 92 ILE A C 1
ATOM 757 O O . ILE A 1 92 ? -5.863 3.971 -5.857 1.00 88.38 92 ILE A O 1
ATOM 761 N N . TYR A 1 93 ? -4.480 5.723 -5.874 1.00 86.44 93 TYR A N 1
ATOM 762 C CA . TYR A 1 93 ? -5.051 6.323 -4.672 1.00 86.44 93 TYR A CA 1
ATOM 763 C C . TYR A 1 93 ? -6.555 6.611 -4.815 1.00 86.44 93 TYR A C 1
ATOM 765 O O . TYR A 1 93 ? -7.322 6.441 -3.867 1.00 86.44 93 TYR A O 1
ATOM 773 N N . SER A 1 94 ? -7.005 6.974 -6.020 1.00 85.75 94 SER A N 1
ATOM 774 C CA . SER A 1 94 ? -8.433 7.146 -6.316 1.00 85.75 94 SER A CA 1
ATOM 775 C C . SER A 1 94 ? -9.224 5.839 -6.176 1.00 85.75 94 SER A C 1
ATOM 777 O O . SER A 1 94 ? -10.354 5.862 -5.685 1.00 85.75 94 SER A O 1
ATOM 779 N N . ASP A 1 95 ? -8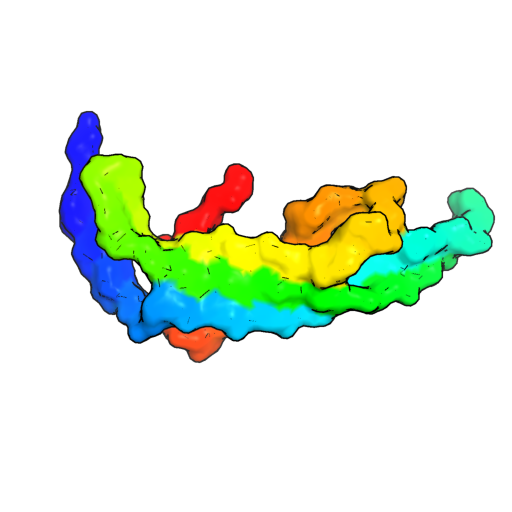.641 4.711 -6.583 1.00 89.00 95 ASP A N 1
ATOM 780 C CA . ASP A 1 95 ? -9.283 3.396 -6.499 1.00 89.00 95 ASP A CA 1
ATOM 781 C C . ASP A 1 95 ? -9.349 2.929 -5.044 1.00 89.00 95 ASP A C 1
ATOM 783 O O . ASP A 1 95 ? -10.414 2.528 -4.576 1.00 89.00 95 ASP A O 1
ATOM 787 N N . ILE A 1 96 ? -8.262 3.131 -4.287 1.00 88.00 96 ILE A N 1
ATOM 788 C CA . ILE A 1 96 ? -8.221 2.916 -2.834 1.00 88.00 96 ILE A CA 1
ATOM 789 C C . ILE A 1 96 ? -9.355 3.673 -2.136 1.00 88.00 96 ILE A C 1
ATOM 791 O O . ILE A 1 96 ? -10.093 3.101 -1.334 1.00 88.00 96 ILE A O 1
ATOM 795 N N . GLN A 1 97 ? -9.531 4.962 -2.437 1.00 86.38 97 GLN A N 1
ATOM 796 C CA . GLN A 1 97 ? -10.610 5.756 -1.845 1.00 86.38 97 GLN A CA 1
ATOM 797 C C . GLN A 1 97 ? -12.004 5.245 -2.235 1.00 86.38 97 GLN A C 1
ATOM 799 O O . GLN A 1 97 ? -12.937 5.334 -1.432 1.00 86.38 97 GLN A O 1
ATOM 804 N N . GLY A 1 98 ? -12.158 4.734 -3.458 1.00 86.50 98 GLY A N 1
ATOM 805 C CA . GLY A 1 98 ? -13.390 4.111 -3.932 1.00 86.50 98 GLY A CA 1
ATOM 806 C C . GLY A 1 98 ? -13.743 2.858 -3.135 1.00 86.50 98 GLY A C 1
ATOM 807 O O . GLY A 1 98 ? -14.859 2.759 -2.616 1.00 86.50 98 GLY A O 1
ATOM 808 N N . ASP A 1 99 ? -12.780 1.954 -2.972 1.00 88.62 99 ASP A N 1
ATOM 809 C CA . ASP A 1 99 ? -12.968 0.683 -2.272 1.00 88.62 99 ASP A CA 1
ATOM 810 C C . ASP A 1 99 ? -13.179 0.881 -0.766 1.00 88.62 99 ASP A C 1
ATOM 812 O O . ASP A 1 99 ? -14.092 0.287 -0.193 1.00 88.62 99 ASP A O 1
ATOM 816 N N . LEU A 1 100 ? -12.449 1.805 -0.130 1.00 84.12 100 LEU A N 1
ATOM 817 C CA . LEU A 1 100 ? -12.689 2.183 1.269 1.00 84.12 100 LEU A CA 1
ATOM 818 C C . LEU A 1 100 ? -14.123 2.690 1.484 1.00 84.12 100 LEU A C 1
ATOM 820 O O . LEU A 1 100 ? -14.813 2.254 2.410 1.00 84.12 100 LEU A O 1
ATOM 824 N N . ARG A 1 101 ? -14.612 3.566 0.595 1.00 84.44 101 ARG A N 1
ATOM 825 C CA . ARG A 1 101 ? -15.997 4.058 0.651 1.00 84.44 101 ARG A CA 1
ATOM 826 C C . ARG A 1 101 ? -17.008 2.939 0.418 1.00 84.44 101 ARG A C 1
ATOM 828 O O . ARG A 1 101 ? -18.045 2.926 1.080 1.00 84.44 101 ARG A O 1
ATOM 835 N N . ALA A 1 102 ? -16.723 2.002 -0.486 1.00 85.44 102 ALA A N 1
ATOM 836 C CA . ALA A 1 102 ? -17.568 0.832 -0.723 1.00 85.44 102 ALA A CA 1
ATOM 837 C C . ALA A 1 102 ? -17.623 -0.102 0.500 1.00 85.44 102 ALA A C 1
ATOM 839 O O . ALA A 1 102 ? -18.679 -0.662 0.795 1.00 85.44 102 ALA A O 1
ATOM 840 N N . SER A 1 103 ? -16.528 -0.198 1.258 1.00 82.06 103 SER A N 1
ATOM 841 C CA . SER A 1 103 ? -16.460 -0.870 2.562 1.00 82.06 103 SER A CA 1
ATOM 842 C C . SER A 1 103 ? -17.109 -0.072 3.704 1.00 82.06 103 SER A C 1
ATOM 844 O O . SER A 1 103 ? -17.164 -0.551 4.835 1.00 82.06 103 SER A O 1
ATOM 846 N N . GLY A 1 104 ? -17.645 1.124 3.434 1.00 77.94 104 GLY A N 1
ATOM 847 C CA . GLY A 1 104 ? -18.312 1.963 4.432 1.00 77.94 104 GLY A CA 1
ATOM 848 C C . GLY A 1 104 ? -17.355 2.693 5.376 1.00 77.94 104 GLY A C 1
ATOM 849 O O . GLY A 1 104 ? -17.777 3.094 6.466 1.00 77.94 104 GLY A O 1
ATOM 850 N N . ILE A 1 105 ? -16.094 2.848 4.965 1.00 75.19 105 ILE A N 1
ATOM 851 C CA . ILE A 1 105 ? -15.055 3.602 5.662 1.00 75.19 105 ILE A CA 1
ATOM 852 C C . ILE A 1 105 ? -15.025 5.006 5.066 1.00 75.19 105 ILE A C 1
ATOM 854 O O . ILE A 1 105 ? -14.805 5.199 3.866 1.00 75.19 105 ILE A O 1
ATOM 858 N N . GLU A 1 106 ? -15.266 6.009 5.901 1.00 69.00 106 GLU A N 1
ATOM 859 C CA . GLU A 1 106 ? -15.133 7.394 5.472 1.00 69.00 106 GLU A CA 1
ATOM 860 C C . GLU A 1 106 ? -13.652 7.759 5.350 1.00 69.00 106 GLU A C 1
ATOM 862 O O . GLU A 1 106 ? -12.846 7.442 6.221 1.00 69.00 106 GLU A O 1
ATOM 867 N N . VAL A 1 107 ? -13.286 8.461 4.273 1.00 62.50 107 VAL A N 1
ATOM 868 C CA . VAL A 1 107 ? -11.890 8.855 3.989 1.00 62.50 107 VAL A CA 1
ATOM 869 C C . VAL A 1 107 ? -11.281 9.677 5.137 1.00 62.50 107 VAL A C 1
ATOM 871 O O . VAL A 1 107 ? -10.077 9.625 5.347 1.00 62.50 107 VAL A O 1
ATOM 874 N N . GLY A 1 108 ? -12.109 10.383 5.918 1.00 61.03 108 GLY A N 1
ATOM 875 C CA . GLY A 1 108 ? -11.676 11.131 7.103 1.00 61.03 108 GLY A CA 1
ATOM 876 C C . GLY A 1 108 ? -11.220 10.267 8.286 1.00 61.03 108 GLY A C 1
ATOM 877 O O . GLY A 1 108 ? -10.564 10.789 9.177 1.00 61.03 108 GLY A O 1
ATOM 878 N N . ALA A 1 109 ? -11.521 8.964 8.291 1.00 58.62 109 ALA A N 1
ATOM 879 C CA . ALA A 1 109 ? -11.059 8.020 9.311 1.00 58.62 109 ALA A CA 1
ATOM 880 C C . ALA A 1 109 ? -9.681 7.409 8.989 1.00 58.62 109 ALA A C 1
ATOM 882 O O . ALA A 1 109 ? -9.171 6.609 9.772 1.00 58.62 109 ALA A O 1
ATOM 883 N N . VAL A 1 110 ? -9.088 7.746 7.837 1.00 60.34 110 VAL A N 1
ATOM 884 C CA . VAL A 1 110 ? -7.741 7.319 7.443 1.00 60.34 110 VAL A CA 1
ATOM 885 C C . VAL A 1 110 ? -6.780 8.462 7.734 1.00 60.34 110 VAL A C 1
ATOM 887 O O . VAL A 1 110 ? -6.885 9.528 7.125 1.00 60.34 110 VAL A O 1
ATOM 890 N N . GLU A 1 111 ? -5.817 8.255 8.633 1.00 61.03 111 GLU A N 1
ATOM 891 C CA . GLU A 1 111 ? -4.742 9.233 8.784 1.00 61.03 111 GLU A CA 1
ATOM 892 C C . GLU A 1 111 ? -3.838 9.163 7.543 1.00 61.03 111 GLU A C 1
ATOM 894 O O . GLU A 1 111 ? -3.069 8.217 7.356 1.00 61.03 111 GLU A O 1
ATOM 899 N N . SER A 1 112 ? -3.945 10.162 6.666 1.00 49.62 112 SER A N 1
ATOM 900 C CA . SER A 1 112 ? -3.066 10.322 5.510 1.00 49.62 112 SER A CA 1
ATOM 901 C C . SER A 1 112 ? -1.706 10.852 5.969 1.00 49.62 112 SER A C 1
ATOM 903 O O . SER A 1 112 ? -1.460 12.058 5.947 1.00 49.62 112 SER A O 1
ATOM 905 N N . TRP A 1 113 ? -0.829 9.963 6.421 1.00 44.88 113 TRP A N 1
ATOM 906 C CA . TRP A 1 113 ? 0.583 10.288 6.600 1.00 44.88 113 TRP A CA 1
ATOM 907 C C . TRP A 1 113 ? 1.286 10.094 5.251 1.00 44.88 113 TRP A C 1
ATOM 909 O O . TRP A 1 113 ? 1.571 8.962 4.863 1.00 44.88 113 TRP A O 1
ATOM 919 N N . 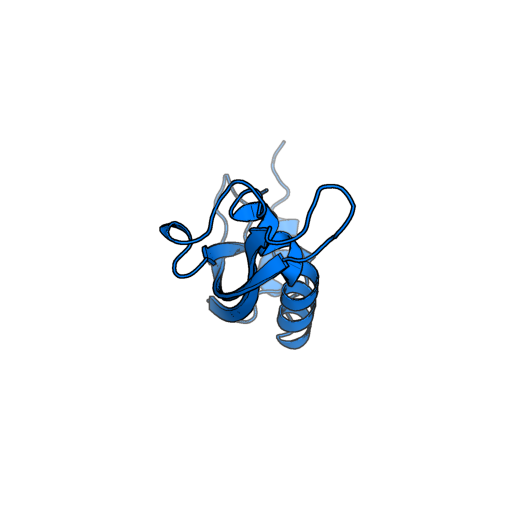PHE A 1 114 ? 1.507 11.197 4.533 1.00 39.06 114 PHE A N 1
ATOM 920 C CA . PHE A 1 114 ? 2.490 11.285 3.450 1.00 39.06 114 PHE A CA 1
ATOM 921 C C . PHE A 1 114 ? 3.791 11.871 4.003 1.00 39.06 114 PHE A C 1
ATOM 923 O O . PHE A 1 114 ? 3.704 12.851 4.784 1.00 39.06 114 PHE A O 1
#